Protein AF-A0A958AL21-F1 (afdb_monomer)

Structure (mmCIF, N/CA/C/O backbone):
data_AF-A0A958AL21-F1
#
_entry.id   AF-A0A958AL21-F1
#
loop_
_atom_site.group_PDB
_atom_site.id
_atom_site.type_symbol
_atom_site.label_atom_id
_atom_site.label_alt_id
_atom_site.label_comp_id
_atom_site.label_asym_id
_atom_site.label_entity_id
_atom_site.label_seq_id
_atom_site.pdbx_PDB_ins_code
_atom_site.Cartn_x
_atom_site.Cartn_y
_atom_site.Cartn_z
_atom_site.occupancy
_atom_site.B_iso_or_equiv
_atom_site.auth_seq_id
_atom_site.auth_comp_id
_atom_site.auth_asym_id
_atom_site.auth_atom_id
_atom_site.pdbx_PDB_model_num
ATOM 1 N N . HIS A 1 1 ? -0.059 10.283 3.118 1.00 80.88 1 HIS A N 1
ATOM 2 C CA . HIS A 1 1 ? 0.467 10.615 1.778 1.00 80.88 1 HIS A CA 1
ATOM 3 C C . HIS A 1 1 ? 1.996 10.635 1.857 1.00 80.88 1 HIS A C 1
ATOM 5 O O . HIS A 1 1 ? 2.517 9.636 2.324 1.00 80.88 1 HIS A O 1
ATOM 11 N N . TYR A 1 2 ? 2.725 11.707 1.523 1.00 86.38 2 TYR A N 1
ATOM 12 C CA . TYR A 1 2 ? 4.186 11.770 1.727 1.00 86.38 2 TYR A CA 1
ATOM 13 C C . TYR A 1 2 ? 4.562 12.363 3.088 1.00 86.38 2 TYR A C 1
ATOM 15 O O . TYR A 1 2 ? 3.880 13.263 3.580 1.00 86.38 2 TYR A O 1
ATOM 23 N N . GLY A 1 3 ? 5.672 11.901 3.664 1.00 89.25 3 GLY A N 1
ATOM 24 C CA . GLY A 1 3 ? 6.177 12.448 4.921 1.00 89.25 3 GLY A CA 1
ATOM 25 C C . GLY A 1 3 ? 5.395 11.981 6.152 1.00 89.25 3 GLY A C 1
ATOM 26 O O . GLY A 1 3 ? 4.591 11.050 6.100 1.00 89.25 3 GLY A O 1
ATOM 27 N N . VAL A 1 4 ? 5.632 12.650 7.280 1.00 94.75 4 VAL A N 1
ATOM 28 C CA . VAL A 1 4 ? 4.923 12.388 8.539 1.00 94.75 4 VAL A CA 1
ATOM 29 C C . VAL A 1 4 ? 3.727 13.328 8.648 1.00 94.75 4 VAL A C 1
ATOM 31 O O . VAL A 1 4 ? 3.868 14.546 8.555 1.00 94.75 4 VAL A O 1
ATOM 34 N N . SER A 1 5 ? 2.544 12.758 8.846 1.00 94.44 5 SER A N 1
ATOM 35 C CA . SER A 1 5 ? 1.309 13.500 9.112 1.00 94.44 5 SER A CA 1
ATOM 36 C C . SER A 1 5 ? 1.029 13.589 10.614 1.00 94.44 5 SER A C 1
ATOM 38 O O . SER A 1 5 ? 1.738 13.007 11.434 1.00 94.44 5 SER A O 1
ATOM 40 N N . SER A 1 6 ? -0.066 14.249 10.994 1.00 95.94 6 SER A N 1
ATOM 41 C CA . SER A 1 6 ? -0.537 14.257 12.384 1.00 95.94 6 SER A CA 1
ATOM 42 C C . SER A 1 6 ? -0.872 12.864 12.930 1.00 95.94 6 SER A C 1
ATOM 44 O O . SER A 1 6 ? -0.891 12.698 14.148 1.00 95.94 6 SER A O 1
ATOM 46 N N . TYR A 1 7 ? -1.128 11.877 12.063 1.00 97.06 7 TYR A N 1
ATOM 47 C CA . TYR A 1 7 ? -1.648 10.559 12.448 1.00 97.06 7 TYR A CA 1
ATOM 48 C C . TYR A 1 7 ? -0.703 9.401 12.127 1.00 97.06 7 TYR A C 1
ATOM 50 O O . TYR A 1 7 ? -0.732 8.385 12.808 1.00 97.06 7 TYR A O 1
ATOM 58 N N . ALA A 1 8 ? 0.149 9.522 11.116 1.00 97.50 8 ALA A N 1
ATOM 59 C CA . ALA A 1 8 ? 1.005 8.417 10.702 1.00 97.50 8 ALA A CA 1
ATOM 60 C C . ALA A 1 8 ? 2.223 8.885 9.913 1.00 97.50 8 ALA A C 1
ATOM 62 O O . ALA A 1 8 ? 2.181 9.920 9.233 1.00 97.50 8 ALA A O 1
ATOM 63 N N . HIS A 1 9 ? 3.262 8.059 9.959 1.00 96.94 9 HIS A N 1
ATOM 64 C CA . HIS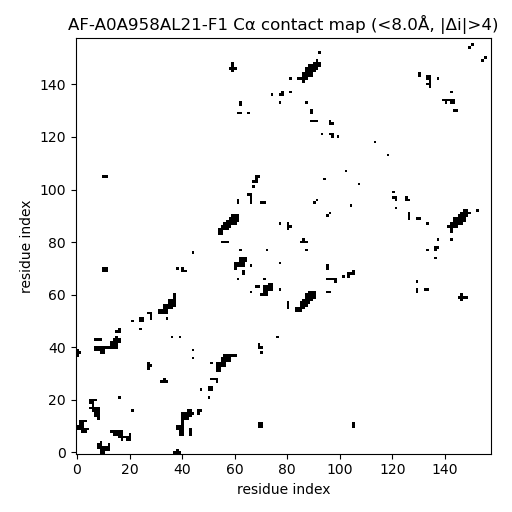 A 1 9 ? 4.334 8.041 8.974 1.00 96.94 9 HIS A CA 1
ATOM 65 C C . HIS A 1 9 ? 3.784 7.526 7.643 1.00 96.94 9 HIS A C 1
ATOM 67 O O . HIS A 1 9 ? 3.057 6.530 7.592 1.00 96.94 9 HIS A O 1
ATOM 73 N N . GLY A 1 10 ? 4.091 8.251 6.575 1.00 93.38 10 GLY A N 1
ATOM 74 C CA . GLY A 1 10 ? 3.687 7.911 5.225 1.00 93.38 10 GLY A CA 1
ATOM 75 C C . GLY A 1 10 ? 4.873 7.650 4.310 1.00 93.38 10 GLY A C 1
ATOM 76 O O . GLY A 1 10 ? 6.023 7.557 4.737 1.00 93.38 10 GLY A O 1
ATOM 77 N N . THR A 1 11 ? 4.568 7.603 3.024 1.00 89.69 11 THR A N 1
ATOM 78 C CA . THR A 1 11 ? 5.496 7.359 1.931 1.00 89.69 11 THR A CA 1
ATOM 79 C C . THR A 1 11 ? 6.786 8.173 2.056 1.00 89.69 11 THR A C 1
ATOM 81 O O . THR A 1 11 ? 6.755 9.400 2.213 1.00 89.69 11 THR A O 1
ATOM 84 N N . GLY A 1 12 ? 7.922 7.482 1.942 1.00 87.00 12 GLY A N 1
ATOM 85 C CA . GLY A 1 12 ? 9.259 8.076 2.043 1.00 87.00 12 GLY A CA 1
ATOM 86 C C . GLY A 1 12 ? 9.736 8.315 3.479 1.00 87.00 12 GLY A C 1
ATOM 87 O O . GLY A 1 12 ? 10.718 9.027 3.685 1.00 87.00 12 GLY A O 1
ATOM 88 N N . THR A 1 13 ? 9.060 7.744 4.477 1.00 90.69 13 THR A N 1
ATOM 89 C CA . THR A 1 13 ? 9.468 7.809 5.887 1.00 90.69 13 THR A CA 1
ATOM 90 C C . THR A 1 13 ? 9.474 6.422 6.520 1.00 90.69 13 THR A C 1
ATOM 92 O O . THR A 1 13 ? 8.894 5.485 5.986 1.00 90.69 13 THR A O 1
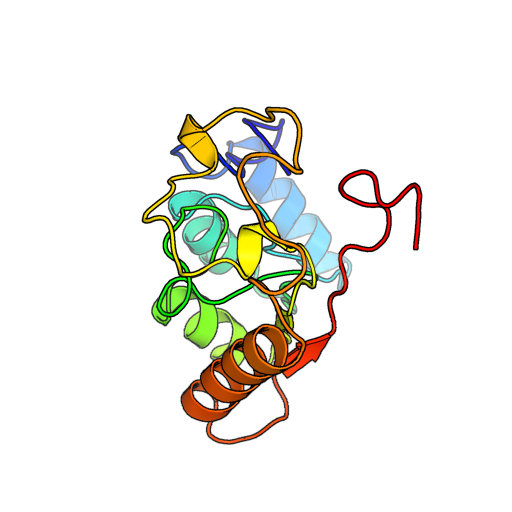ATOM 95 N N . SER A 1 14 ? 10.137 6.280 7.666 1.00 90.69 14 SER A N 1
ATOM 96 C CA . SER A 1 14 ? 10.079 5.069 8.488 1.00 90.69 14 SER A CA 1
ATOM 97 C C . SER A 1 14 ? 9.444 5.392 9.834 1.00 90.69 14 SER A C 1
ATOM 99 O O . SER A 1 14 ? 9.890 6.326 10.502 1.00 90.69 14 SER A O 1
ATOM 101 N N . GLY A 1 15 ? 8.443 4.614 10.233 1.00 95.25 15 GLY A N 1
ATOM 102 C CA . GLY A 1 15 ? 7.764 4.734 11.519 1.00 95.25 15 GLY A CA 1
ATOM 103 C C . GLY A 1 15 ? 6.302 4.298 11.446 1.00 95.25 15 GLY A C 1
ATOM 104 O O . GLY A 1 15 ? 5.794 3.927 10.386 1.00 95.25 15 GLY A O 1
ATOM 105 N N . GLY A 1 16 ? 5.629 4.347 12.591 1.00 97.00 16 GLY A N 1
ATOM 106 C CA . GLY A 1 16 ? 4.252 3.894 12.749 1.00 97.00 16 GLY A CA 1
ATOM 107 C C . GLY A 1 16 ? 3.202 5.003 12.807 1.00 97.00 16 GLY A C 1
ATOM 108 O O . GLY A 1 16 ? 3.354 6.114 12.286 1.00 97.00 16 GLY A O 1
ATOM 109 N N . LEU A 1 17 ? 2.112 4.691 13.489 1.00 98.12 17 LEU A N 1
ATOM 110 C CA . LEU A 1 17 ? 1.062 5.621 13.859 1.00 98.12 17 LEU A CA 1
ATOM 111 C C . LEU A 1 17 ? 1.524 6.561 14.980 1.00 98.12 17 LEU A C 1
ATOM 113 O O . LEU A 1 17 ? 2.291 6.189 15.868 1.00 98.12 17 LEU A O 1
ATOM 117 N N . THR A 1 18 ? 1.017 7.790 14.975 1.00 97.62 18 THR A N 1
ATOM 118 C CA . THR A 1 18 ? 1.148 8.696 16.122 1.00 97.62 18 THR A CA 1
ATOM 119 C C . THR A 1 18 ? 0.095 8.346 17.187 1.00 97.62 18 THR A C 1
ATOM 121 O O . THR A 1 18 ? -0.911 7.698 16.879 1.00 97.62 18 THR A O 1
ATOM 124 N N . PRO A 1 19 ? 0.235 8.821 18.442 1.00 96.44 19 PRO A N 1
ATOM 125 C CA . PRO A 1 19 ? -0.757 8.561 19.490 1.00 96.44 19 PRO A CA 1
ATOM 126 C C . PRO A 1 19 ? -2.190 8.998 19.140 1.00 96.44 19 PRO A C 1
ATOM 128 O O . PRO A 1 19 ? -3.149 8.381 19.597 1.00 96.44 19 PRO A O 1
ATOM 131 N N . ALA A 1 20 ? -2.348 10.037 18.311 1.00 96.75 20 ALA A N 1
ATOM 132 C CA . ALA A 1 20 ? -3.656 10.554 17.907 1.00 96.75 20 ALA A CA 1
ATOM 133 C C . ALA A 1 20 ? -4.400 9.633 16.921 1.00 96.75 20 ALA A C 1
ATOM 135 O O . ALA A 1 20 ? -5.616 9.754 16.770 1.00 96.75 20 ALA A O 1
ATOM 136 N N . ALA A 1 21 ? -3.698 8.715 16.250 1.00 97.75 21 ALA A N 1
ATOM 137 C CA . ALA A 1 21 ? -4.286 7.843 15.236 1.00 97.75 21 ALA A CA 1
ATOM 138 C C . ALA A 1 21 ? -5.291 6.851 15.813 1.00 97.75 21 ALA A C 1
ATOM 140 O O . ALA A 1 21 ? -6.297 6.562 15.174 1.00 97.75 21 ALA A O 1
ATOM 141 N N . LYS A 1 22 ? -5.043 6.349 17.030 1.00 97.31 22 LYS A N 1
ATOM 142 C CA . LYS A 1 22 ? -5.900 5.334 17.648 1.00 97.31 22 LYS A CA 1
ATOM 143 C C . LYS A 1 22 ? -7.352 5.808 17.748 1.00 97.31 22 LYS A C 1
ATOM 145 O O . LYS A 1 22 ? -8.242 5.134 17.244 1.00 97.31 22 LYS A O 1
ATOM 150 N N . SER A 1 23 ? -7.580 6.991 18.319 1.00 97.50 23 SER A N 1
ATOM 151 C CA . SER A 1 23 ? -8.935 7.542 18.453 1.00 97.50 23 SER A CA 1
ATOM 152 C C . SER A 1 23 ? -9.578 7.870 17.104 1.00 97.50 23 SER A C 1
ATOM 154 O O . SER A 1 23 ? -10.794 7.766 16.973 1.00 97.50 23 SER A O 1
ATOM 156 N N . LEU A 1 24 ? -8.782 8.238 16.092 1.00 97.81 24 LEU A N 1
ATOM 157 C CA . LEU A 1 24 ? -9.286 8.441 14.732 1.00 97.81 24 LEU A CA 1
ATOM 158 C C . LEU A 1 24 ? -9.777 7.121 14.120 1.00 97.81 24 LEU A C 1
ATOM 160 O O . LEU A 1 24 ? -10.890 7.072 13.607 1.00 97.81 24 LEU A O 1
ATOM 164 N N . LEU A 1 25 ? -8.975 6.059 14.205 1.00 98.31 25 LEU A N 1
ATOM 165 C CA . LEU A 1 25 ? -9.320 4.740 13.672 1.00 98.31 25 LEU A CA 1
ATOM 166 C C . LEU A 1 25 ? -10.550 4.148 14.374 1.00 98.31 25 LEU A C 1
ATOM 168 O O . LEU A 1 25 ? -11.448 3.646 13.705 1.00 98.31 25 LEU A O 1
ATOM 172 N N . GLU A 1 26 ? -10.637 4.270 15.701 1.00 97.19 26 GLU A N 1
ATOM 173 C CA . GLU A 1 26 ? -11.816 3.847 16.469 1.00 97.19 26 GLU A CA 1
ATOM 174 C C . GLU A 1 26 ? -13.080 4.604 16.025 1.00 97.19 26 GLU A C 1
ATOM 176 O O . GLU A 1 26 ? -14.131 3.994 15.830 1.00 97.19 26 GLU A O 1
ATOM 181 N N . ALA A 1 27 ? -12.985 5.920 15.802 1.00 97.56 27 ALA A N 1
ATOM 182 C CA . ALA A 1 27 ? -14.106 6.721 15.312 1.00 97.56 27 ALA A CA 1
ATOM 183 C C . ALA A 1 27 ? -14.507 6.349 13.872 1.00 97.56 27 ALA A C 1
ATOM 185 O O . ALA A 1 27 ? -15.695 6.234 13.575 1.00 97.56 27 ALA A O 1
ATOM 186 N N . MET A 1 28 ? -13.534 6.118 12.984 1.00 98.19 28 MET A N 1
ATOM 187 C CA . MET A 1 28 ? -13.789 5.648 11.617 1.00 98.19 28 MET A CA 1
ATOM 188 C C . MET A 1 28 ? -14.529 4.306 11.619 1.00 98.19 28 MET A C 1
ATOM 190 O O . MET A 1 28 ? -15.503 4.149 10.883 1.00 98.19 28 MET A O 1
ATOM 194 N N . ALA A 1 29 ? -14.109 3.365 12.472 1.00 97.12 29 ALA A N 1
ATOM 195 C CA . ALA A 1 29 ? -14.744 2.056 12.599 1.00 97.12 29 ALA A CA 1
ATOM 196 C C . ALA A 1 29 ? -16.191 2.182 13.102 1.00 97.12 29 ALA A C 1
ATOM 198 O O . ALA A 1 29 ? -17.105 1.613 12.506 1.00 97.12 29 ALA A O 1
ATOM 199 N N . GLN A 1 30 ? -16.427 3.007 14.130 1.00 96.81 30 GLN A N 1
ATOM 200 C CA . GLN A 1 30 ? -17.773 3.283 14.655 1.00 96.81 30 GLN A CA 1
ATOM 201 C C . GLN A 1 30 ? -18.718 3.889 13.609 1.00 96.81 30 GLN A C 1
ATOM 203 O O . GLN A 1 30 ? -19.922 3.640 13.647 1.00 96.81 30 GLN A O 1
ATOM 208 N N . LEU A 1 31 ? -18.182 4.681 12.679 1.00 97.56 31 LEU A N 1
ATOM 209 C CA . LEU A 1 31 ? -18.944 5.314 11.603 1.00 97.56 31 LEU A CA 1
ATOM 210 C C . LEU A 1 31 ? -19.116 4.420 10.365 1.00 97.56 31 LEU A C 1
ATOM 212 O O . LEU A 1 31 ? -19.781 4.832 9.416 1.00 97.56 31 LEU A O 1
ATOM 216 N N . GLY A 1 32 ? -18.525 3.221 10.349 1.00 96.44 32 GLY A N 1
ATOM 217 C CA . GLY A 1 32 ? -18.537 2.344 9.177 1.00 96.44 32 GLY A CA 1
ATOM 218 C C . GLY A 1 32 ? -17.766 2.922 7.987 1.00 96.44 32 GLY A C 1
ATOM 219 O O . GLY A 1 32 ? -18.096 2.636 6.837 1.00 96.44 32 GLY A O 1
ATOM 220 N N . MET A 1 33 ? -16.769 3.771 8.249 1.00 98.00 33 MET A N 1
ATOM 221 C CA . MET A 1 33 ? -15.900 4.312 7.209 1.00 98.00 33 MET A CA 1
ATOM 222 C C . MET A 1 33 ? -14.944 3.239 6.690 1.00 98.00 33 MET A C 1
ATOM 224 O O . MET A 1 33 ? -14.600 2.295 7.395 1.00 98.00 33 MET A O 1
ATOM 228 N N . LEU A 1 34 ? -14.479 3.424 5.458 1.00 97.25 34 LEU A N 1
ATOM 229 C CA . LEU A 1 34 ? -13.396 2.634 4.881 1.00 97.25 34 LEU A CA 1
ATOM 230 C C . LEU A 1 34 ? -12.049 3.221 5.309 1.00 97.25 34 LEU A C 1
ATOM 232 O O . LEU A 1 34 ? -11.885 4.444 5.334 1.00 97.25 34 LEU A O 1
ATOM 236 N N . LEU A 1 35 ? -11.078 2.355 5.592 1.00 98.44 35 LEU A N 1
ATOM 237 C CA . LEU A 1 35 ? -9.686 2.759 5.761 1.00 98.44 35 LEU A CA 1
ATOM 238 C C . LEU A 1 35 ? -8.900 2.455 4.483 1.00 98.44 35 LEU A C 1
ATOM 240 O O . LEU A 1 35 ? -8.669 1.294 4.146 1.00 98.44 35 LEU A O 1
ATOM 244 N N . ASP A 1 36 ? -8.470 3.510 3.797 1.00 98.44 36 ASP A N 1
ATOM 245 C CA . ASP A 1 36 ? -7.494 3.405 2.715 1.00 98.44 36 ASP A CA 1
ATOM 246 C C . ASP A 1 36 ? -6.077 3.376 3.296 1.00 98.44 36 ASP A C 1
ATOM 248 O O . ASP A 1 36 ? -5.649 4.293 3.999 1.00 98.44 36 ASP A O 1
ATOM 252 N N . LEU A 1 37 ? -5.364 2.289 3.020 1.00 98.31 37 LEU A N 1
ATOM 253 C CA . LEU A 1 37 ? -4.009 2.049 3.508 1.00 98.31 37 LEU A CA 1
ATOM 254 C C . LEU A 1 37 ? -2.953 2.657 2.584 1.00 98.31 37 LEU A C 1
ATOM 256 O O . LEU A 1 37 ? -1.773 2.674 2.928 1.00 98.31 37 LEU A O 1
ATOM 260 N N . THR A 1 38 ? -3.336 3.167 1.415 1.00 97.31 38 THR A N 1
ATOM 261 C CA . THR A 1 38 ? -2.380 3.729 0.462 1.00 97.31 38 THR A CA 1
ATOM 262 C C . THR A 1 38 ? -1.542 4.830 1.110 1.00 97.31 38 THR A C 1
ATOM 264 O O . THR A 1 38 ? -2.039 5.674 1.853 1.00 97.31 38 THR A O 1
ATOM 267 N N . HIS A 1 39 ? -0.245 4.827 0.802 1.00 95.31 39 HIS A N 1
ATOM 268 C CA . HIS A 1 39 ? 0.792 5.691 1.367 1.00 95.31 39 HIS A CA 1
ATOM 269 C C . HIS A 1 39 ? 1.232 5.442 2.806 1.00 95.31 39 HIS A C 1
ATOM 271 O O . HIS A 1 39 ? 2.192 6.090 3.219 1.00 95.31 39 HIS A O 1
ATOM 277 N N . ILE A 1 40 ? 0.569 4.598 3.591 1.00 96.88 40 ILE A N 1
ATOM 278 C CA . ILE A 1 40 ? 1.026 4.361 4.960 1.00 96.88 40 ILE A CA 1
ATOM 279 C C . ILE A 1 40 ? 2.383 3.642 4.949 1.00 96.88 40 ILE A C 1
ATOM 281 O O . ILE A 1 40 ? 2.598 2.756 4.122 1.00 96.88 40 ILE A O 1
ATOM 285 N N . ALA A 1 41 ? 3.285 4.025 5.853 1.00 96.06 41 ALA A N 1
ATOM 286 C CA . ALA A 1 41 ? 4.553 3.321 6.009 1.00 96.06 41 ALA A CA 1
ATOM 287 C C . ALA A 1 41 ? 4.341 1.906 6.570 1.00 96.06 41 ALA A C 1
ATOM 289 O O . ALA A 1 41 ? 3.353 1.653 7.263 1.00 96.06 41 ALA A O 1
ATOM 290 N N . ASP A 1 42 ? 5.286 0.995 6.324 1.00 97.06 42 ASP A N 1
ATOM 291 C CA . ASP A 1 42 ? 5.152 -0.431 6.670 1.00 97.06 42 ASP A CA 1
ATOM 292 C C . ASP A 1 42 ? 4.782 -0.690 8.139 1.00 97.06 42 ASP A C 1
ATOM 294 O O . ASP A 1 42 ? 3.901 -1.497 8.426 1.00 97.06 42 ASP A O 1
ATOM 298 N N . GLU A 1 43 ? 5.411 0.002 9.091 1.00 97.81 43 GLU A N 1
ATOM 299 C CA . GLU A 1 43 ? 5.065 -0.151 10.511 1.00 97.81 43 GLU A CA 1
ATOM 300 C C . GLU A 1 43 ? 3.652 0.384 10.799 1.00 97.81 43 GLU A C 1
ATOM 302 O O . GLU A 1 43 ? 2.871 -0.252 11.512 1.00 97.81 43 GLU A O 1
ATOM 307 N N . GLY A 1 44 ? 3.301 1.528 10.206 1.00 97.94 44 GLY A N 1
ATOM 308 C CA . GLY A 1 44 ? 1.977 2.128 10.331 1.00 97.94 44 GLY A CA 1
ATOM 309 C C . GLY A 1 44 ? 0.881 1.230 9.765 1.00 97.94 44 GLY A C 1
ATOM 310 O O . GLY A 1 44 ? -0.181 1.132 10.373 1.00 97.94 44 GLY A O 1
ATOM 311 N N . PHE A 1 45 ? 1.150 0.527 8.661 1.00 98.50 45 PHE A N 1
ATOM 312 C CA . PHE A 1 45 ? 0.244 -0.446 8.052 1.00 98.50 45 PHE A CA 1
ATOM 313 C C . PHE A 1 45 ? -0.207 -1.497 9.071 1.00 98.50 45 PHE A C 1
ATOM 315 O O . PHE A 1 45 ? -1.401 -1.666 9.323 1.00 98.50 45 PHE A O 1
ATOM 322 N N . TRP A 1 46 ? 0.754 -2.176 9.703 1.00 98.56 46 TRP A N 1
ATOM 323 C CA . TRP A 1 46 ? 0.463 -3.257 10.645 1.00 98.56 46 TRP A CA 1
ATOM 324 C C . TRP A 1 46 ? -0.202 -2.745 11.921 1.00 98.56 46 TRP A C 1
ATOM 326 O O . TRP A 1 46 ? -1.129 -3.373 12.431 1.00 98.56 46 TRP A O 1
ATOM 336 N N . GLN A 1 47 ? 0.219 -1.579 12.416 1.00 98.56 47 GLN A N 1
ATOM 337 C CA . GLN A 1 47 ? -0.422 -0.938 13.565 1.00 98.56 47 GLN A CA 1
ATOM 338 C C . GLN A 1 47 ? -1.864 -0.517 13.263 1.00 98.56 47 GLN A C 1
ATOM 340 O O . GLN A 1 47 ? -2.737 -0.685 14.112 1.00 98.56 47 GLN A O 1
ATOM 345 N N . ALA A 1 48 ? -2.135 -0.010 12.058 1.00 98.38 48 ALA A N 1
ATOM 346 C CA . ALA A 1 48 ? -3.482 0.355 11.640 1.00 98.38 48 ALA A CA 1
ATOM 347 C C . ALA A 1 48 ? -4.393 -0.873 11.583 1.00 98.38 48 ALA A C 1
ATOM 349 O O . ALA A 1 48 ? -5.481 -0.834 12.150 1.00 98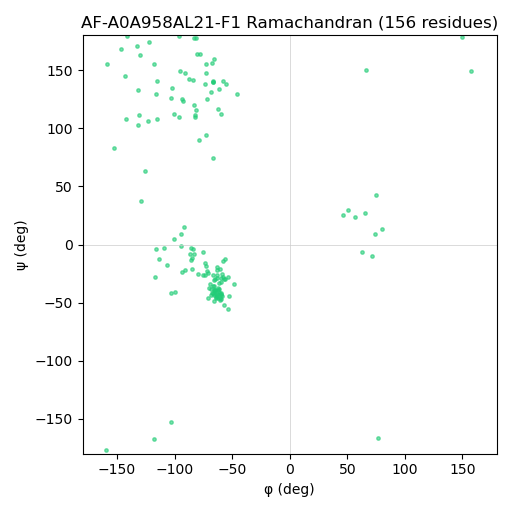.38 48 ALA A O 1
ATOM 350 N N . LEU A 1 49 ? -3.931 -1.984 10.996 1.00 98.25 49 LEU A N 1
ATOM 351 C CA . LEU A 1 49 ? -4.690 -3.239 10.965 1.00 98.25 49 LEU A CA 1
ATOM 352 C C . LEU A 1 49 ? -4.915 -3.855 12.353 1.00 98.25 49 LEU A C 1
ATOM 354 O O . LEU A 1 49 ? -5.930 -4.509 12.564 1.00 98.25 49 LEU A O 1
ATOM 358 N N . ALA A 1 50 ? -4.005 -3.634 13.304 1.00 97.75 50 ALA A N 1
ATOM 359 C CA . ALA A 1 50 ? -4.173 -4.099 14.679 1.00 97.75 50 ALA A CA 1
ATOM 360 C C . ALA A 1 50 ? -5.244 -3.317 15.465 1.00 97.75 50 ALA A C 1
ATOM 362 O O . ALA A 1 50 ? -5.755 -3.823 16.463 1.00 97.75 50 ALA A O 1
ATOM 363 N N . ILE A 1 51 ? -5.560 -2.085 15.052 1.00 97.75 51 ILE A N 1
ATOM 364 C CA . ILE A 1 51 ? -6.519 -1.201 15.735 1.00 97.75 51 ILE A CA 1
ATOM 365 C C . ILE A 1 51 ? -7.866 -1.166 15.007 1.00 97.75 51 ILE A C 1
ATOM 367 O O . ILE A 1 51 ? -8.911 -1.151 15.650 1.00 97.75 51 ILE A O 1
ATOM 371 N N . PHE A 1 52 ? -7.846 -1.109 13.677 1.00 98.31 52 PHE A N 1
ATOM 372 C CA . PHE A 1 52 ? -9.022 -0.881 12.848 1.00 98.31 52 PHE A CA 1
ATOM 373 C C . PHE A 1 52 ? -9.615 -2.199 12.340 1.00 98.31 52 PHE A C 1
ATOM 375 O O . PHE A 1 52 ? -9.056 -2.842 11.452 1.00 98.31 52 PHE A O 1
ATOM 382 N N . ASP A 1 53 ? -10.787 -2.568 12.854 1.00 94.75 53 ASP A N 1
ATOM 383 C CA . ASP A 1 53 ? -11.520 -3.800 12.529 1.00 94.75 53 ASP A CA 1
ATOM 384 C C . ASP A 1 53 ? -12.578 -3.634 11.415 1.00 94.75 53 ASP A C 1
ATOM 386 O O . ASP A 1 53 ? -13.168 -4.620 10.966 1.00 94.75 53 ASP A O 1
ATOM 390 N N . GLY A 1 54 ? -12.740 -2.420 10.876 1.00 96.31 54 GLY A N 1
ATOM 391 C CA . GLY A 1 54 ? -13.621 -2.104 9.743 1.00 96.31 54 GLY A CA 1
ATOM 392 C C . GLY A 1 54 ? -13.035 -2.421 8.354 1.00 96.31 54 GLY A C 1
ATOM 393 O O . GLY A 1 54 ? -11.887 -2.843 8.243 1.00 96.31 54 GLY A O 1
ATOM 394 N N . PRO A 1 55 ? -13.786 -2.217 7.261 1.00 97.12 55 PRO A N 1
ATOM 395 C CA . PRO A 1 55 ? -13.349 -2.575 5.909 1.00 97.12 55 PRO A CA 1
ATOM 396 C C . PRO A 1 55 ? -12.158 -1.732 5.421 1.00 97.12 55 PRO A C 1
ATOM 398 O O . PRO A 1 55 ? -12.109 -0.517 5.625 1.00 97.12 55 PRO A O 1
ATOM 401 N N . VAL A 1 56 ? -11.212 -2.381 4.737 1.00 98.50 56 VAL A N 1
ATOM 402 C CA . VAL A 1 56 ? -9.979 -1.757 4.225 1.00 98.50 56 VAL A CA 1
ATOM 403 C C . VAL A 1 56 ? -9.896 -1.810 2.707 1.00 98.50 56 VAL A C 1
ATOM 405 O O . VAL A 1 56 ? -10.465 -2.695 2.069 1.00 98.50 56 VAL A O 1
ATOM 408 N N . LEU A 1 57 ? -9.136 -0.884 2.132 1.00 98.31 57 LEU A N 1
ATOM 409 C CA . LEU A 1 57 ? -8.730 -0.911 0.730 1.00 98.31 57 LEU A CA 1
ATOM 410 C C . LEU A 1 57 ? -7.335 -0.304 0.559 1.00 98.31 57 LEU A C 1
ATOM 412 O O . LEU A 1 57 ? -6.801 0.329 1.470 1.00 98.31 57 LEU A O 1
ATOM 416 N N . ALA A 1 58 ? -6.757 -0.487 -0.621 1.00 98.44 58 ALA A N 1
ATOM 417 C CA . ALA A 1 58 ? -5.643 0.318 -1.099 1.00 98.44 58 ALA A CA 1
ATOM 418 C C . ALA A 1 58 ? -6.060 0.933 -2.436 1.00 98.44 58 ALA A C 1
ATOM 420 O O . ALA A 1 58 ? -6.198 0.219 -3.425 1.00 98.44 58 ALA A O 1
ATOM 421 N N . SER A 1 59 ? -6.348 2.232 -2.460 1.00 97.88 59 SER A N 1
ATOM 422 C CA . SER A 1 59 ? -7.005 2.891 -3.591 1.00 97.88 59 SER A CA 1
ATOM 423 C C . SER A 1 59 ? -6.135 2.986 -4.836 1.00 97.88 59 SER A C 1
ATOM 425 O O . SER A 1 59 ? -6.675 2.929 -5.935 1.00 97.88 59 SER A O 1
ATOM 427 N N . HIS A 1 60 ? -4.819 3.145 -4.673 1.00 97.25 60 HIS A N 1
ATOM 428 C CA . HIS A 1 60 ? -3.850 3.302 -5.765 1.00 97.25 60 HIS A CA 1
ATOM 429 C C . HIS A 1 60 ? -2.478 2.788 -5.319 1.00 97.25 60 HIS A C 1
ATOM 431 O O . HIS A 1 60 ? -1.610 3.522 -4.832 1.00 97.25 60 HIS A O 1
ATOM 437 N N . GLN A 1 61 ? -2.294 1.480 -5.431 1.00 97.00 61 GLN A N 1
ATOM 438 C CA . GLN A 1 61 ? -1.157 0.758 -4.901 1.00 97.00 61 GLN A CA 1
ATOM 439 C C . GLN A 1 61 ? -0.698 -0.380 -5.810 1.00 97.00 61 GLN A C 1
ATOM 441 O O . GLN A 1 61 ? -1.505 -1.078 -6.413 1.00 97.00 61 GLN A O 1
ATOM 446 N N . ASN A 1 62 ? 0.615 -0.594 -5.844 1.00 96.56 62 ASN A N 1
ATOM 447 C CA . ASN A 1 62 ? 1.268 -1.598 -6.672 1.00 96.56 62 ASN A CA 1
ATOM 448 C C . ASN A 1 62 ? 2.100 -2.577 -5.815 1.00 96.56 62 ASN A C 1
ATOM 450 O O . ASN A 1 62 ? 2.246 -2.443 -4.596 1.00 96.56 62 ASN A O 1
ATOM 454 N N . CYS A 1 63 ? 2.635 -3.599 -6.479 1.00 97.25 63 CYS A N 1
ATOM 455 C CA . CYS A 1 63 ? 3.299 -4.751 -5.869 1.00 97.25 63 CYS A CA 1
ATOM 456 C C . CYS A 1 63 ? 4.811 -4.531 -5.753 1.00 97.25 63 CYS A C 1
ATOM 458 O O . CYS A 1 63 ? 5.503 -4.344 -6.758 1.00 97.25 63 CYS A O 1
ATOM 460 N N . ARG A 1 64 ? 5.350 -4.635 -4.537 1.00 94.75 64 ARG A N 1
ATOM 461 C CA . ARG A 1 64 ? 6.787 -4.481 -4.260 1.00 94.75 64 ARG A CA 1
ATOM 462 C C . ARG A 1 64 ? 7.635 -5.594 -4.880 1.00 94.75 64 ARG A C 1
ATOM 464 O O . ARG A 1 64 ? 8.799 -5.368 -5.194 1.00 94.75 64 ARG A O 1
ATOM 471 N N . ALA A 1 65 ? 7.049 -6.775 -5.085 1.00 95.06 65 ALA A N 1
ATOM 472 C CA . ALA A 1 65 ? 7.695 -7.900 -5.762 1.00 95.06 65 ALA A CA 1
ATOM 473 C C . ALA A 1 65 ? 8.043 -7.604 -7.234 1.00 95.06 65 ALA A C 1
ATOM 475 O O . ALA A 1 65 ? 8.974 -8.191 -7.779 1.00 95.06 65 ALA A O 1
ATOM 476 N N . LEU A 1 66 ? 7.301 -6.693 -7.875 1.00 93.62 66 LEU A N 1
ATOM 477 C CA . LEU A 1 66 ? 7.449 -6.355 -9.291 1.00 93.62 66 LEU A CA 1
ATOM 478 C C . LEU A 1 66 ? 8.266 -5.079 -9.506 1.00 93.62 66 LEU A C 1
ATOM 480 O O . LEU A 1 66 ? 9.107 -5.039 -10.404 1.00 93.62 66 LEU A O 1
ATOM 484 N N . VAL A 1 67 ? 8.030 -4.066 -8.672 1.00 89.69 67 VAL A N 1
ATOM 485 C CA . VAL A 1 67 ? 8.778 -2.806 -8.651 1.00 89.69 67 VAL A CA 1
ATOM 486 C C . VAL A 1 67 ? 9.181 -2.538 -7.200 1.00 89.69 67 VAL A C 1
ATOM 488 O O . VAL A 1 67 ? 8.299 -2.300 -6.372 1.00 89.69 67 VAL A O 1
ATOM 491 N N . PRO A 1 68 ? 10.478 -2.610 -6.847 1.00 86.56 68 PRO A N 1
ATOM 492 C CA . PRO A 1 68 ? 10.931 -2.362 -5.483 1.00 86.56 68 PRO A CA 1
ATOM 493 C C . PRO A 1 68 ? 10.724 -0.904 -5.056 1.00 86.56 68 PRO A C 1
ATOM 495 O O . PRO A 1 68 ? 10.988 0.024 -5.814 1.00 86.56 68 PRO A O 1
ATOM 498 N N . GLY A 1 69 ? 10.314 -0.694 -3.807 1.00 83.12 69 GLY A N 1
ATOM 499 C CA . GLY A 1 69 ? 10.199 0.637 -3.216 1.00 83.12 69 GLY A CA 1
ATOM 500 C C . GLY A 1 69 ? 9.222 0.664 -2.048 1.00 83.12 69 GLY A C 1
ATOM 501 O O . GLY A 1 69 ? 8.247 -0.083 -2.031 1.00 83.12 69 GLY A O 1
ATOM 502 N N . GLU A 1 70 ? 9.470 1.543 -1.079 1.00 85.75 70 GLU A N 1
ATOM 503 C CA . GLU A 1 70 ? 8.638 1.661 0.129 1.00 85.75 70 GLU A CA 1
ATOM 504 C C . GLU A 1 70 ? 7.198 2.094 -0.196 1.00 85.75 70 GLU A C 1
ATOM 506 O O . GLU A 1 70 ? 6.259 1.641 0.448 1.00 85.75 70 GLU A O 1
ATOM 511 N N . ARG A 1 71 ? 6.998 2.842 -1.291 1.00 89.12 71 ARG A N 1
ATOM 512 C CA . ARG A 1 71 ? 5.662 3.194 -1.804 1.00 89.12 71 ARG A CA 1
ATOM 513 C C . ARG A 1 71 ? 4.776 1.988 -2.104 1.00 89.12 71 ARG A C 1
ATOM 515 O O . ARG A 1 71 ? 3.560 2.144 -2.046 1.00 89.12 71 ARG A O 1
ATOM 522 N N . GLN A 1 72 ? 5.369 0.855 -2.468 1.00 93.31 72 GLN A N 1
ATOM 523 C CA . GLN A 1 72 ? 4.708 -0.355 -2.960 1.00 93.31 72 GLN A CA 1
ATOM 524 C C . GLN A 1 72 ? 4.488 -1.318 -1.795 1.00 93.31 72 GLN A C 1
ATOM 526 O O . GLN A 1 72 ? 5.333 -1.367 -0.906 1.00 93.31 72 GLN A O 1
ATOM 531 N N . PHE A 1 73 ? 3.442 -2.141 -1.807 1.00 97.69 73 PHE A N 1
ATOM 532 C CA . PHE A 1 73 ? 3.209 -3.110 -0.726 1.00 97.69 73 PHE A CA 1
ATOM 533 C C . PHE A 1 73 ? 3.914 -4.446 -0.948 1.00 97.69 73 PHE A C 1
ATOM 535 O O . PHE A 1 73 ? 3.990 -4.941 -2.076 1.00 97.69 73 PHE A O 1
ATOM 542 N N . SER A 1 74 ? 4.430 -5.033 0.137 1.00 98.00 74 SER A N 1
ATOM 543 C CA . SER A 1 74 ? 4.914 -6.416 0.147 1.00 98.00 74 SER A CA 1
ATOM 544 C C . SER A 1 74 ? 3.763 -7.397 -0.070 1.00 98.00 74 SER A C 1
ATOM 546 O O . SER A 1 74 ? 2.603 -7.084 0.198 1.00 98.00 74 SER A O 1
ATOM 548 N N . ASP A 1 75 ? 4.075 -8.620 -0.497 1.00 98.75 75 ASP A N 1
ATOM 549 C CA . ASP A 1 75 ? 3.060 -9.667 -0.641 1.00 98.75 75 ASP A CA 1
ATOM 550 C C . ASP A 1 75 ? 2.350 -9.981 0.685 1.00 98.75 75 ASP A C 1
ATOM 552 O O . ASP A 1 75 ? 1.193 -10.387 0.677 1.00 98.75 75 ASP A O 1
ATOM 556 N N . GLU A 1 76 ? 3.008 -9.796 1.834 1.00 98.75 76 GLU A N 1
ATOM 557 C CA . GLU A 1 76 ? 2.367 -9.969 3.145 1.00 98.75 76 GLU A CA 1
ATOM 558 C C . GLU A 1 76 ? 1.322 -8.880 3.398 1.00 98.75 76 GLU A C 1
ATOM 560 O O . GLU A 1 76 ? 0.216 -9.186 3.835 1.00 98.75 76 GLU A O 1
ATOM 565 N N . GLN A 1 77 ? 1.635 -7.623 3.073 1.00 98.81 77 GLN A N 1
ATOM 566 C CA . GLN A 1 77 ? 0.680 -6.518 3.174 1.00 98.81 77 GLN A CA 1
ATOM 567 C C . GLN A 1 77 ? -0.494 -6.707 2.202 1.00 98.81 77 GLN A C 1
ATOM 569 O O . GLN A 1 77 ? -1.647 -6.519 2.585 1.00 98.81 77 GLN A O 1
ATOM 574 N N . LEU A 1 78 ? -0.226 -7.135 0.962 1.00 98.81 78 LEU A N 1
ATOM 575 C CA . LEU A 1 78 ? -1.273 -7.436 -0.021 1.00 98.81 78 LEU A CA 1
ATOM 576 C C . LEU A 1 78 ? -2.193 -8.564 0.472 1.00 98.81 78 LEU A C 1
ATOM 578 O O . LEU A 1 78 ? -3.413 -8.408 0.442 1.00 98.81 78 LEU A O 1
ATOM 582 N N . ARG A 1 79 ? -1.630 -9.663 0.996 1.00 98.81 79 ARG A N 1
ATOM 583 C CA . ARG A 1 79 ? -2.415 -10.755 1.598 1.00 98.81 79 ARG A CA 1
ATOM 584 C C . ARG A 1 79 ? -3.251 -10.277 2.779 1.00 98.81 79 ARG A C 1
ATOM 586 O O . ARG A 1 79 ? -4.422 -10.622 2.845 1.00 98.81 79 ARG A O 1
ATOM 593 N N . ALA A 1 80 ? -2.704 -9.427 3.646 1.00 98.69 80 ALA A N 1
ATOM 594 C CA . ALA A 1 80 ? -3.451 -8.880 4.774 1.00 98.69 80 ALA A CA 1
ATOM 595 C C . ALA A 1 80 ? -4.670 -8.049 4.330 1.00 98.69 80 ALA A C 1
ATOM 597 O O . ALA A 1 80 ? -5.695 -8.058 5.004 1.00 98.69 80 ALA A O 1
ATOM 598 N N . ILE A 1 81 ? -4.604 -7.356 3.188 1.00 98.69 81 ILE A N 1
ATOM 599 C CA . ILE A 1 81 ? -5.771 -6.664 2.613 1.00 98.69 81 ILE A CA 1
ATOM 600 C C . ILE A 1 81 ? -6.782 -7.677 2.064 1.00 98.69 81 ILE A C 1
ATOM 602 O O . ILE A 1 81 ? -7.975 -7.568 2.352 1.00 98.69 81 ILE A O 1
ATOM 606 N N . ILE A 1 82 ? -6.310 -8.675 1.311 1.00 98.69 82 ILE A N 1
ATOM 607 C CA . ILE A 1 82 ? -7.140 -9.732 0.708 1.00 98.69 82 ILE A CA 1
ATOM 608 C C . ILE A 1 82 ? -7.899 -10.522 1.784 1.00 98.69 82 ILE A C 1
ATOM 610 O O . ILE A 1 82 ? -9.110 -10.701 1.680 1.00 98.69 82 ILE A O 1
ATOM 614 N N . GLU A 1 83 ? -7.223 -10.930 2.860 1.00 98.25 83 GLU A N 1
ATOM 615 C CA . GLU A 1 83 ? -7.811 -11.648 4.003 1.00 98.25 83 GLU A CA 1
ATOM 616 C C . GLU A 1 83 ? -8.931 -10.850 4.683 1.00 98.25 83 GLU A C 1
ATOM 618 O O . GLU A 1 83 ? -9.857 -11.420 5.260 1.00 98.25 83 GLU A O 1
ATOM 623 N N . ARG A 1 84 ? -8.889 -9.520 4.564 1.00 97.50 84 ARG A N 1
ATOM 624 C CA . ARG A 1 84 ? -9.927 -8.604 5.049 1.00 97.50 84 ARG A CA 1
ATOM 625 C C . ARG A 1 84 ? -10.992 -8.275 4.007 1.00 97.50 84 ARG A C 1
ATOM 627 O O . ARG A 1 84 ? -11.757 -7.331 4.190 1.00 97.50 84 ARG A O 1
ATOM 634 N N . SER A 1 85 ? -11.054 -9.060 2.933 1.00 98.00 85 SER A N 1
ATOM 635 C CA . SER A 1 85 ? -11.936 -8.844 1.783 1.00 98.00 85 SER A CA 1
ATOM 636 C C . SER A 1 85 ? -11.763 -7.472 1.121 1.00 98.00 85 SER A C 1
ATOM 638 O O . SER A 1 85 ? -12.684 -6.964 0.486 1.00 98.00 85 SER A O 1
ATOM 640 N N . GLY A 1 86 ? -10.593 -6.853 1.296 1.00 98.38 86 GLY A N 1
ATOM 641 C CA . GLY A 1 86 ? -10.281 -5.549 0.734 1.00 98.38 86 GLY A CA 1
ATOM 642 C C . GLY A 1 86 ? -9.931 -5.625 -0.747 1.00 98.38 86 GLY A C 1
ATOM 643 O O . GLY A 1 86 ? -9.626 -6.692 -1.282 1.00 98.38 86 GLY A O 1
ATOM 644 N N . VAL A 1 87 ? -9.955 -4.466 -1.399 1.00 98.38 87 VAL A N 1
ATOM 645 C CA . VAL A 1 87 ? -9.637 -4.307 -2.824 1.00 98.38 87 VAL A CA 1
ATOM 646 C C . VAL A 1 87 ? -8.382 -3.453 -2.981 1.00 98.38 87 VAL A C 1
ATOM 648 O O . VAL A 1 87 ? -8.191 -2.474 -2.255 1.00 98.38 87 VAL A O 1
ATOM 651 N N . ILE A 1 88 ? -7.534 -3.828 -3.936 1.00 98.81 88 ILE A N 1
ATOM 652 C CA . ILE A 1 88 ? -6.273 -3.163 -4.261 1.00 98.81 88 ILE A CA 1
ATOM 653 C C . ILE A 1 88 ? -6.384 -2.587 -5.676 1.00 98.81 88 ILE A C 1
ATOM 655 O O . ILE A 1 88 ? -6.401 -3.320 -6.664 1.00 98.81 88 ILE A O 1
ATOM 659 N N . GLY A 1 89 ? -6.482 -1.264 -5.774 1.00 98.50 89 GLY A N 1
ATOM 660 C CA . GLY A 1 89 ? -6.479 -0.535 -7.035 1.00 98.50 89 GLY A CA 1
ATOM 661 C C . GLY A 1 89 ? -5.059 -0.333 -7.543 1.00 98.50 89 GLY A C 1
ATOM 662 O O . GLY A 1 89 ? -4.295 0.376 -6.907 1.00 98.50 89 GLY A O 1
ATOM 663 N N . VAL A 1 90 ? -4.702 -0.905 -8.691 1.00 98.00 90 VAL A N 1
ATOM 664 C CA . VAL A 1 90 ? -3.372 -0.741 -9.294 1.00 98.00 90 VAL A CA 1
ATOM 665 C C . VAL A 1 90 ? -3.212 0.673 -9.852 1.00 98.00 90 VAL A C 1
ATOM 667 O O . VAL A 1 90 ? -4.028 1.131 -10.657 1.00 98.00 90 VAL A O 1
ATOM 670 N N . SER A 1 91 ? -2.155 1.356 -9.411 1.00 94.75 91 SER A N 1
ATOM 671 C CA . SER A 1 91 ? -1.767 2.691 -9.860 1.00 94.75 91 SER A CA 1
ATOM 672 C C . SER A 1 91 ? -1.165 2.665 -11.258 1.00 94.75 91 SER A C 1
ATOM 674 O O . SER A 1 91 ? -0.338 1.810 -11.586 1.00 94.75 91 SER A O 1
ATOM 676 N N . MET A 1 92 ? -1.561 3.653 -12.064 1.00 92.06 92 MET A N 1
ATOM 677 C CA . MET A 1 92 ? -1.017 3.896 -13.400 1.00 92.06 92 MET A CA 1
ATOM 678 C C . MET A 1 92 ? 0.122 4.922 -13.398 1.00 92.06 92 MET A C 1
ATOM 680 O O . MET A 1 92 ? 0.578 5.341 -14.463 1.00 92.06 92 MET A O 1
ATOM 684 N N . ASP A 1 93 ? 0.608 5.320 -12.220 1.00 86.25 93 ASP A N 1
ATOM 685 C CA . ASP A 1 93 ? 1.811 6.133 -12.137 1.00 86.25 93 ASP A CA 1
ATOM 686 C C . ASP A 1 93 ? 3.006 5.369 -12.716 1.00 86.25 93 ASP A C 1
ATOM 688 O O . ASP A 1 93 ? 3.448 4.341 -12.202 1.00 86.25 93 ASP A O 1
ATOM 692 N N . THR A 1 94 ? 3.553 5.924 -13.795 1.00 84.56 94 THR A N 1
ATOM 693 C CA . THR A 1 94 ? 4.727 5.416 -14.506 1.00 84.56 94 THR A CA 1
ATOM 694 C C . THR A 1 94 ? 5.903 5.068 -13.594 1.00 84.56 94 THR A C 1
ATOM 696 O O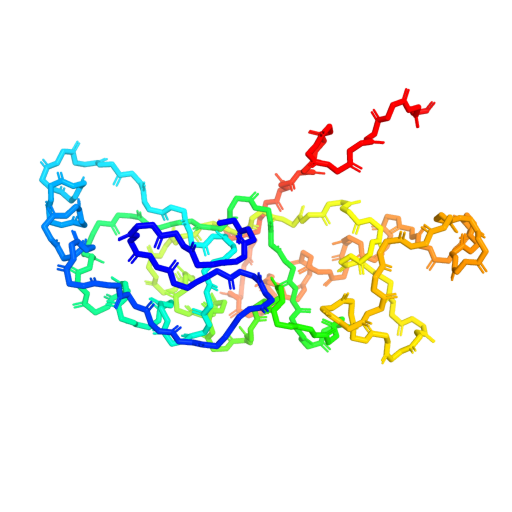 . THR A 1 94 ? 6.595 4.089 -13.859 1.00 84.56 94 THR A O 1
ATOM 699 N N . TRP A 1 95 ? 6.115 5.794 -12.493 1.00 79.88 95 TRP A N 1
ATOM 700 C CA . TRP A 1 95 ? 7.196 5.490 -11.550 1.00 79.88 95 TRP A CA 1
ATOM 701 C C . TRP A 1 95 ? 6.940 4.208 -10.760 1.00 79.88 95 TRP A C 1
ATOM 703 O O . TRP A 1 95 ? 7.861 3.427 -10.534 1.00 79.88 95 TRP A O 1
ATOM 713 N N . MET A 1 96 ? 5.683 3.965 -10.392 1.00 87.25 96 MET A N 1
ATOM 714 C CA . MET A 1 96 ? 5.240 2.769 -9.672 1.00 87.25 96 MET A CA 1
ATOM 715 C C . MET A 1 96 ? 5.171 1.516 -10.563 1.00 87.25 96 MET A C 1
ATOM 717 O O . MET A 1 96 ? 4.908 0.421 -10.059 1.00 87.25 96 MET A O 1
ATOM 721 N N . LEU A 1 97 ? 5.390 1.678 -11.872 1.00 89.00 97 LEU A N 1
ATOM 722 C CA . LEU A 1 97 ? 5.377 0.623 -12.891 1.00 89.00 97 LEU A CA 1
ATOM 723 C C . LEU A 1 97 ? 6.757 0.380 -13.524 1.00 89.00 97 LEU A C 1
ATOM 725 O O . LEU A 1 97 ? 6.956 -0.608 -14.227 1.00 89.00 97 LEU A O 1
ATOM 729 N N . TYR A 1 98 ? 7.726 1.267 -13.303 1.00 84.56 98 TYR A N 1
ATOM 730 C CA . TYR A 1 98 ? 9.013 1.191 -13.981 1.00 84.56 98 TYR A CA 1
ATOM 731 C C . TYR A 1 98 ? 9.971 0.199 -13.320 1.00 84.56 98 TYR A C 1
ATOM 733 O O . TYR A 1 98 ? 10.533 0.443 -12.254 1.00 84.56 98 TYR A O 1
ATOM 741 N N . ARG A 1 99 ? 10.220 -0.917 -14.006 1.00 80.19 99 ARG A N 1
ATOM 742 C CA . ARG A 1 99 ? 11.061 -2.020 -13.509 1.00 80.19 99 ARG A CA 1
ATOM 743 C C . ARG A 1 99 ? 12.563 -1.830 -13.748 1.00 80.19 99 ARG A C 1
ATOM 745 O O . A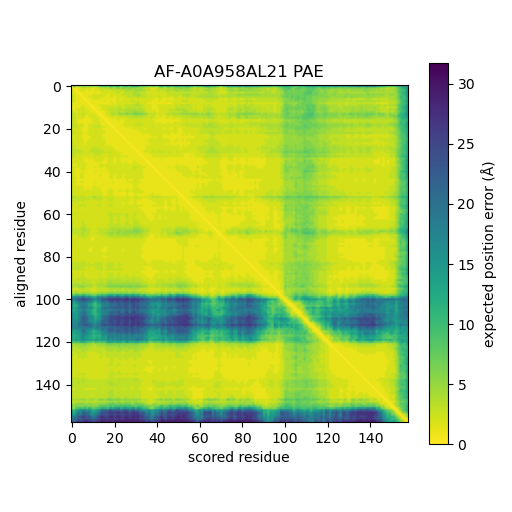RG A 1 99 ? 13.377 -2.492 -13.111 1.00 80.19 99 ARG A O 1
ATOM 752 N N . ALA A 1 100 ? 12.951 -0.980 -14.699 1.00 65.44 100 ALA A N 1
ATOM 753 C CA . ALA A 1 100 ? 14.261 -1.090 -15.348 1.00 65.44 100 ALA A CA 1
ATOM 754 C C . ALA A 1 100 ? 15.444 -0.452 -14.595 1.00 65.44 100 ALA A C 1
ATOM 756 O O . ALA A 1 100 ? 16.584 -0.625 -15.022 1.00 65.44 100 ALA A O 1
ATOM 757 N N . SER A 1 101 ? 15.225 0.292 -13.508 1.00 58.06 101 SER A N 1
ATOM 758 C CA . SER A 1 101 ? 16.263 1.196 -12.986 1.00 58.06 101 SER A CA 1
ATOM 759 C C . SER A 1 101 ? 16.818 0.887 -11.599 1.00 58.06 101 SER A C 1
ATOM 761 O O . SER A 1 101 ? 17.729 1.599 -11.181 1.00 58.06 101 SER A O 1
ATOM 763 N N . ASN A 1 102 ? 16.322 -0.124 -10.866 1.00 57.56 102 ASN A N 1
ATOM 764 C CA . ASN A 1 102 ? 16.634 -0.290 -9.429 1.00 57.56 102 ASN A CA 1
ATOM 765 C C . ASN A 1 102 ? 16.493 1.036 -8.642 1.00 57.56 102 ASN A C 1
ATOM 767 O O . ASN A 1 102 ? 17.181 1.263 -7.644 1.00 57.56 102 ASN A O 1
ATOM 771 N N . LEU A 1 103 ? 15.659 1.952 -9.141 1.00 60.50 103 LEU A N 1
ATOM 772 C CA . LEU A 1 103 ? 15.593 3.317 -8.661 1.00 60.50 103 LEU A CA 1
ATOM 773 C C . LEU A 1 103 ? 14.711 3.344 -7.424 1.00 60.50 103 LEU A C 1
ATOM 775 O O . LEU A 1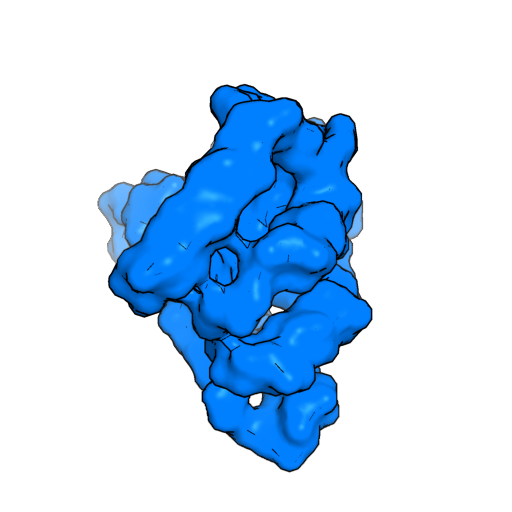 103 ? 13.498 3.168 -7.495 1.00 60.50 103 LEU A O 1
ATOM 779 N N . ASP A 1 104 ? 15.337 3.595 -6.283 1.00 60.47 104 ASP A N 1
ATOM 780 C CA . ASP A 1 104 ? 14.625 3.935 -5.063 1.00 60.47 104 ASP A CA 1
ATOM 781 C C . ASP A 1 104 ? 14.088 5.364 -5.214 1.00 60.47 104 ASP A C 1
ATOM 783 O O . ASP A 1 104 ? 14.804 6.345 -4.996 1.00 60.47 104 ASP A O 1
ATOM 787 N N . TRP A 1 105 ? 12.837 5.488 -5.659 1.00 59.03 105 TRP A N 1
ATOM 788 C CA . TRP A 1 105 ? 12.196 6.780 -5.920 1.00 59.03 105 TRP A CA 1
ATOM 789 C C . TRP A 1 105 ? 12.178 7.676 -4.665 1.00 59.03 105 TRP A C 1
ATOM 791 O O . TRP A 1 105 ? 12.272 8.896 -4.798 1.00 59.03 105 TRP A O 1
ATOM 801 N N . ALA A 1 106 ? 12.170 7.094 -3.452 1.00 53.00 106 ALA A N 1
ATOM 802 C CA . ALA A 1 106 ? 12.251 7.847 -2.197 1.00 53.00 106 ALA A CA 1
ATOM 803 C C . ALA A 1 106 ? 13.579 8.617 -2.071 1.00 53.00 106 ALA A C 1
ATOM 805 O O . ALA A 1 106 ? 13.663 9.602 -1.338 1.00 53.00 106 ALA A O 1
ATOM 806 N N . LYS A 1 107 ? 14.611 8.190 -2.810 1.00 54.12 107 LYS A N 1
ATOM 807 C CA . LYS A 1 107 ? 15.940 8.811 -2.872 1.00 54.12 107 LYS A CA 1
ATOM 808 C C . LYS A 1 107 ? 16.213 9.570 -4.171 1.00 54.12 107 LYS A C 1
ATOM 810 O O . LYS A 1 107 ? 17.147 10.366 -4.202 1.00 54.12 107 LYS A O 1
ATOM 815 N N . ALA A 1 108 ? 15.449 9.322 -5.235 1.00 55.41 108 ALA A N 1
ATOM 816 C CA . ALA A 1 108 ? 15.755 9.827 -6.575 1.00 55.41 108 ALA A CA 1
ATOM 817 C C . ALA A 1 108 ? 15.486 11.331 -6.754 1.00 55.41 108 ALA A C 1
ATOM 819 O O . ALA A 1 108 ? 16.139 11.968 -7.578 1.00 55.41 108 ALA A O 1
ATOM 820 N N . GLY A 1 109 ? 14.563 11.909 -5.975 1.00 54.94 109 GLY A N 1
ATOM 821 C CA . GLY A 1 109 ? 14.092 13.277 -6.197 1.00 54.94 109 GLY A CA 1
ATOM 822 C C . GLY A 1 109 ? 13.325 13.414 -7.522 1.00 54.94 109 GLY A C 1
ATOM 823 O O . GLY A 1 109 ? 13.549 12.684 -8.484 1.00 54.94 109 GLY A O 1
ATOM 824 N N . ILE A 1 110 ? 12.372 14.342 -7.586 1.00 52.91 110 ILE A N 1
ATOM 825 C CA . ILE A 1 110 ? 11.588 14.567 -8.808 1.00 52.91 110 ILE A CA 1
ATOM 826 C C . ILE A 1 110 ? 12.454 15.389 -9.780 1.00 52.91 110 ILE A C 1
ATOM 828 O O . ILE A 1 110 ? 12.451 16.616 -9.719 1.00 52.91 110 ILE A O 1
ATOM 832 N N . THR A 1 111 ? 13.241 14.734 -10.637 1.00 53.94 111 THR A N 1
ATOM 833 C CA . THR A 1 111 ? 13.929 15.390 -11.767 1.00 53.94 111 THR A CA 1
ATOM 834 C C . THR A 1 111 ? 12.990 15.531 -12.973 1.00 53.94 111 THR A C 1
ATOM 836 O O . THR A 1 111 ? 11.832 15.100 -12.933 1.00 53.94 111 THR A O 1
ATOM 839 N N . GLU A 1 112 ? 13.456 16.156 -14.063 1.00 54.34 112 GLU A N 1
ATOM 840 C CA . GLU A 1 112 ? 12.679 16.226 -15.302 1.00 54.34 112 GLU A CA 1
ATOM 841 C C . GLU A 1 112 ? 12.378 14.818 -15.837 1.00 54.34 112 GLU A C 1
ATOM 843 O O . GLU A 1 112 ? 13.247 14.062 -16.272 1.00 54.34 112 GLU A O 1
ATOM 848 N N . ARG A 1 113 ? 11.088 14.476 -15.797 1.00 56.12 113 ARG A N 1
ATOM 849 C CA . ARG A 1 113 ? 10.534 13.119 -15.927 1.00 56.12 113 ARG A CA 1
ATOM 850 C C . ARG A 1 113 ? 10.886 12.377 -17.218 1.00 56.12 113 ARG A C 1
ATOM 852 O O . ARG A 1 113 ? 10.656 11.179 -17.298 1.00 56.12 113 ARG A O 1
ATOM 859 N N . ARG A 1 114 ? 11.398 13.058 -18.246 1.00 55.50 114 ARG A N 1
ATOM 860 C CA . ARG A 1 114 ? 11.678 12.455 -19.560 1.00 55.50 114 ARG A CA 1
ATOM 861 C C . ARG A 1 114 ? 13.091 11.903 -19.708 1.00 55.50 114 ARG A C 1
ATOM 863 O O . ARG A 1 114 ? 13.289 11.035 -20.550 1.00 55.50 114 ARG A O 1
ATOM 870 N N . GLU A 1 115 ? 14.054 12.363 -18.914 1.00 59.78 115 GLU A N 1
ATOM 871 C CA . GLU A 1 115 ? 15.435 11.869 -19.024 1.00 59.78 115 GLU A CA 1
ATOM 872 C C . GLU A 1 115 ? 15.597 10.471 -18.412 1.00 59.78 115 GLU A C 1
ATOM 874 O O . GLU A 1 115 ? 16.446 9.696 -18.844 1.00 59.78 115 GLU A O 1
ATOM 879 N N . LEU A 1 116 ? 14.744 10.129 -17.442 1.00 62.56 116 LEU A N 1
ATOM 880 C CA . LEU A 1 116 ? 14.788 8.856 -16.720 1.00 62.56 116 LEU A CA 1
ATOM 881 C C . LEU A 1 116 ? 13.885 7.762 -17.325 1.00 62.56 116 LEU A C 1
ATOM 883 O O . LEU A 1 116 ? 14.166 6.579 -17.125 1.00 62.56 116 LEU A O 1
ATOM 887 N N . PHE A 1 117 ? 12.833 8.138 -18.070 1.00 67.88 117 PHE A N 1
ATOM 888 C CA . PHE A 1 117 ? 11.805 7.215 -18.576 1.00 67.88 117 PHE A CA 1
ATOM 889 C C . PHE A 1 117 ? 11.530 7.445 -20.069 1.00 67.88 117 PHE A C 1
ATOM 891 O O . PHE A 1 117 ? 10.798 8.370 -20.441 1.00 67.88 117 PHE A O 1
ATOM 898 N N . PRO A 1 118 ? 12.058 6.593 -20.964 1.00 71.25 118 PRO A N 1
ATOM 899 C CA . PRO A 1 118 ? 11.592 6.550 -22.344 1.00 71.25 118 PRO A CA 1
ATOM 900 C C . PRO A 1 118 ? 10.088 6.241 -22.379 1.00 71.25 118 PRO A C 1
ATOM 902 O O . PRO A 1 118 ? 9.626 5.368 -21.650 1.00 71.25 118 PRO A O 1
ATOM 905 N N . ARG A 1 119 ? 9.315 6.877 -23.273 1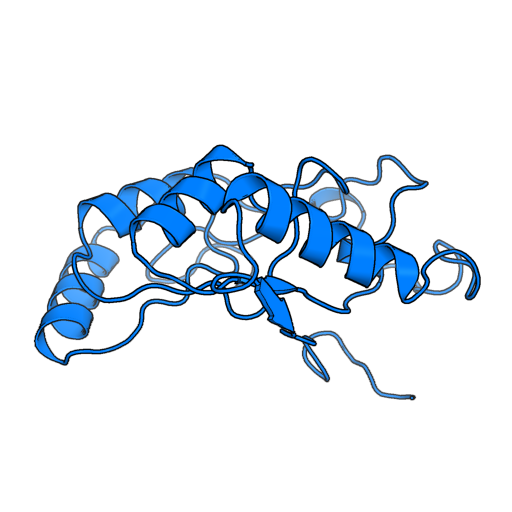.00 68.38 119 ARG A N 1
ATOM 906 C CA . ARG A 1 119 ? 7.859 6.621 -23.400 1.00 68.38 119 ARG A CA 1
ATOM 907 C C . ARG A 1 119 ? 7.501 5.144 -23.608 1.00 68.38 119 ARG A C 1
ATOM 909 O O . ARG A 1 119 ? 6.409 4.734 -23.250 1.00 68.38 119 ARG A O 1
ATOM 916 N N . ALA A 1 120 ? 8.400 4.366 -24.206 1.00 74.56 120 ALA A N 1
ATOM 917 C CA . ALA A 1 120 ? 8.205 2.940 -24.456 1.00 74.56 120 ALA A CA 1
ATOM 918 C C . ALA A 1 120 ? 8.560 2.042 -23.255 1.00 74.56 120 ALA A C 1
ATOM 920 O O . ALA A 1 120 ? 8.425 0.829 -23.357 1.00 74.56 120 ALA A O 1
ATOM 921 N N . ALA A 1 121 ? 9.068 2.605 -22.157 1.00 80.44 121 ALA A N 1
ATOM 922 C CA . ALA A 1 121 ? 9.623 1.826 -21.055 1.00 80.44 121 ALA A CA 1
ATOM 923 C C . ALA A 1 121 ? 8.583 1.362 -20.024 1.00 80.44 121 ALA A C 1
ATOM 925 O O . ALA A 1 121 ? 8.902 0.516 -19.197 1.00 80.44 121 ALA A O 1
ATOM 926 N N . VAL A 1 122 ? 7.370 1.919 -20.075 1.00 85.25 122 VAL A N 1
ATOM 927 C CA . VAL A 1 122 ? 6.214 1.501 -19.276 1.00 85.25 122 VAL A CA 1
ATOM 928 C C . VAL A 1 122 ? 5.026 1.352 -20.216 1.00 85.25 122 VAL A C 1
ATOM 930 O O . VAL A 1 122 ? 4.769 2.216 -21.055 1.00 85.25 122 VAL A O 1
ATOM 933 N N . THR A 1 123 ? 4.305 0.249 -20.087 1.00 89.69 123 THR A N 1
ATOM 934 C CA . THR A 1 123 ? 3.184 -0.126 -20.946 1.00 89.69 123 THR A CA 1
ATOM 935 C C . THR A 1 123 ? 1.986 -0.572 -20.109 1.00 89.69 123 THR A C 1
ATOM 937 O O . THR A 1 123 ? 2.087 -0.797 -18.906 1.00 89.69 123 THR A O 1
ATOM 940 N N . LEU A 1 124 ? 0.832 -0.768 -20.752 1.00 91.75 124 LEU A N 1
ATOM 941 C CA . LEU A 1 124 ? -0.320 -1.388 -20.086 1.00 91.75 124 LEU A CA 1
ATOM 942 C C . LEU A 1 124 ? -0.048 -2.837 -19.652 1.00 91.75 124 LEU A C 1
ATOM 944 O O . LEU A 1 124 ? -0.754 -3.333 -18.779 1.00 91.75 124 LEU A O 1
ATOM 948 N N . ALA A 1 125 ? 0.961 -3.508 -20.224 1.00 94.38 125 ALA A N 1
ATOM 949 C CA . ALA A 1 125 ? 1.363 -4.831 -19.759 1.00 94.38 125 ALA A CA 1
ATOM 950 C C . ALA A 1 125 ? 1.929 -4.767 -18.334 1.00 94.38 125 ALA A C 1
ATOM 952 O O . ALA A 1 125 ? 1.617 -5.635 -17.533 1.00 94.38 125 ALA A O 1
ATOM 953 N N . ASP A 1 126 ? 2.648 -3.700 -17.972 1.00 93.31 126 ASP A N 1
ATOM 954 C CA . ASP A 1 126 ? 3.162 -3.535 -16.609 1.00 93.31 126 ASP A CA 1
ATOM 955 C C . ASP A 1 126 ? 2.018 -3.379 -15.595 1.00 93.31 126 ASP A C 1
ATOM 957 O O . ASP A 1 126 ? 2.048 -3.974 -14.520 1.00 93.31 126 ASP A O 1
ATOM 961 N N . VAL A 1 127 ? 0.957 -2.646 -15.959 1.00 95.62 127 VAL A N 1
ATOM 962 C CA . VAL A 1 127 ? -0.275 -2.569 -15.150 1.00 95.62 127 VAL A CA 1
ATOM 963 C C . VAL A 1 127 ? -0.926 -3.948 -15.032 1.00 95.62 127 VAL A C 1
ATOM 965 O O . VAL A 1 127 ? -1.315 -4.357 -13.938 1.00 95.62 127 VAL A O 1
ATOM 968 N N . ALA A 1 128 ? -1.038 -4.671 -16.150 1.00 97.88 128 ALA A N 1
ATOM 969 C CA . ALA A 1 128 ? -1.627 -6.004 -16.178 1.00 97.88 128 ALA A CA 1
ATOM 970 C C . ALA A 1 128 ? -0.842 -6.999 -15.312 1.00 97.88 128 ALA A C 1
ATOM 972 O O . ALA A 1 128 ? -1.469 -7.774 -14.600 1.00 97.88 128 ALA A O 1
ATOM 973 N N . ASP A 1 129 ? 0.491 -6.934 -15.291 1.00 98.00 129 ASP A N 1
ATOM 974 C CA . ASP A 1 129 ? 1.326 -7.782 -14.437 1.00 98.00 129 ASP A CA 1
ATOM 975 C C . ASP A 1 129 ? 1.048 -7.547 -12.946 1.00 98.00 129 ASP A C 1
ATOM 977 O O . ASP A 1 129 ? 1.028 -8.489 -12.157 1.00 98.00 129 ASP A O 1
ATOM 981 N N . HIS A 1 130 ? 0.833 -6.293 -12.537 1.00 98.06 130 HIS A N 1
ATOM 982 C CA . HIS A 1 130 ? 0.469 -5.969 -11.156 1.00 98.06 130 HIS A CA 1
ATOM 983 C C . HIS A 1 130 ? -0.908 -6.516 -10.778 1.00 98.06 130 HIS A C 1
ATOM 985 O O . HIS A 1 130 ? -1.065 -7.088 -9.699 1.00 98.06 130 HIS A O 1
ATOM 991 N N . ILE A 1 131 ? -1.889 -6.369 -11.671 1.00 98.69 131 ILE A N 1
ATOM 992 C CA . ILE A 1 131 ? -3.225 -6.950 -11.493 1.00 98.69 131 ILE A CA 1
ATOM 993 C C . ILE A 1 131 ? -3.120 -8.476 -11.401 1.00 98.69 131 ILE A C 1
ATOM 995 O O . ILE A 1 131 ? -3.667 -9.067 -10.474 1.00 98.69 131 ILE A O 1
ATOM 999 N N . ASP A 1 132 ? -2.383 -9.110 -12.314 1.00 98.75 132 ASP A N 1
ATOM 1000 C CA . ASP A 1 132 ? -2.196 -10.560 -12.352 1.00 98.75 132 ASP A CA 1
ATOM 1001 C C . ASP A 1 132 ? -1.518 -11.078 -11.080 1.00 98.75 132 ASP A C 1
ATOM 1003 O O . ASP A 1 132 ? -1.989 -12.041 -10.484 1.00 98.75 132 ASP A O 1
ATOM 1007 N N . HIS A 1 133 ? -0.485 -10.392 -10.580 1.00 98.75 133 HIS A N 1
ATOM 1008 C CA . HIS A 1 133 ? 0.168 -10.752 -9.318 1.00 98.75 133 HIS A CA 1
ATOM 1009 C C . HIS A 1 133 ? -0.804 -10.719 -8.131 1.00 98.75 133 HIS A C 1
ATOM 1011 O O . HIS A 1 133 ? -0.824 -11.649 -7.325 1.00 98.75 133 HIS A O 1
ATOM 1017 N N . ILE A 1 134 ? -1.665 -9.698 -8.036 1.00 98.81 134 ILE A N 1
ATOM 1018 C CA . ILE A 1 134 ? -2.712 -9.634 -7.000 1.00 98.81 134 ILE A CA 1
ATOM 1019 C C . ILE A 1 134 ? -3.697 -10.797 -7.163 1.00 98.81 134 ILE A C 1
ATOM 1021 O O . ILE A 1 134 ? -4.029 -11.458 -6.177 1.00 98.81 134 ILE A O 1
ATOM 1025 N N . CYS A 1 135 ? -4.120 -11.090 -8.394 1.00 98.81 135 CYS 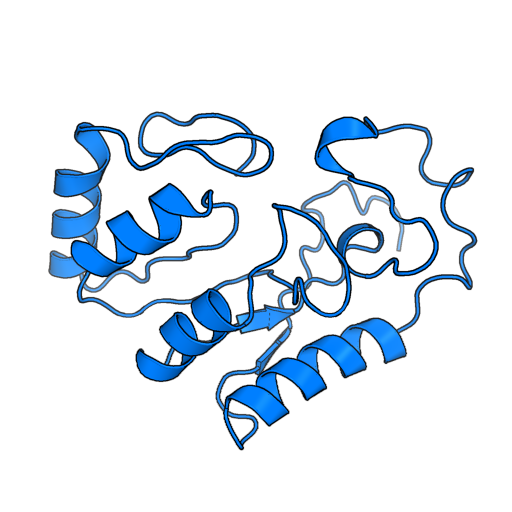A N 1
ATOM 1026 C CA . CYS A 1 135 ? -5.014 -12.209 -8.678 1.00 98.81 135 CYS A CA 1
ATOM 1027 C C . CYS A 1 135 ? -4.396 -13.561 -8.291 1.00 98.81 135 CYS A C 1
ATOM 1029 O O . CYS A 1 135 ? -5.073 -14.412 -7.716 1.00 98.81 135 CYS A O 1
ATOM 1031 N N . GLN A 1 136 ? -3.102 -13.761 -8.554 1.00 98.81 136 GLN A N 1
ATOM 1032 C CA . GLN A 1 136 ? -2.370 -14.966 -8.160 1.00 98.81 136 GLN A CA 1
ATOM 1033 C C . GLN A 1 136 ? -2.272 -15.106 -6.636 1.00 98.81 136 GLN A C 1
ATOM 1035 O O . GLN A 1 136 ? -2.428 -16.210 -6.114 1.00 98.81 136 GLN A O 1
ATOM 1040 N N . LEU A 1 137 ? -2.055 -14.003 -5.911 1.00 98.75 137 LEU A N 1
ATOM 1041 C CA . LEU A 1 137 ? -2.050 -14.000 -4.445 1.00 98.75 137 LEU A CA 1
ATOM 1042 C C . LEU A 1 137 ? -3.430 -14.323 -3.857 1.00 98.75 137 LEU A C 1
ATOM 1044 O O . LEU A 1 137 ? -3.506 -15.038 -2.858 1.00 98.75 137 LEU A O 1
ATOM 1048 N N . ALA A 1 138 ? -4.500 -13.810 -4.467 1.00 98.50 138 ALA A N 1
ATOM 1049 C CA . ALA A 1 138 ? -5.876 -14.037 -4.031 1.00 98.50 138 ALA A CA 1
ATOM 1050 C C . ALA A 1 138 ? -6.451 -15.396 -4.471 1.00 98.50 138 ALA A C 1
ATOM 1052 O O . ALA A 1 138 ? -7.383 -15.908 -3.853 1.00 98.50 138 ALA A O 1
ATOM 1053 N N . GLY A 1 139 ? -5.927 -15.976 -5.555 1.00 98.56 139 GLY A N 1
ATOM 1054 C CA . GLY A 1 139 ? -6.501 -17.148 -6.221 1.00 98.56 139 GLY A CA 1
ATOM 1055 C C . GLY A 1 139 ? -7.770 -16.853 -7.036 1.00 98.56 139 GLY A C 1
ATOM 1056 O O . GLY A 1 139 ? -8.440 -17.786 -7.478 1.00 98.56 139 GLY A O 1
AT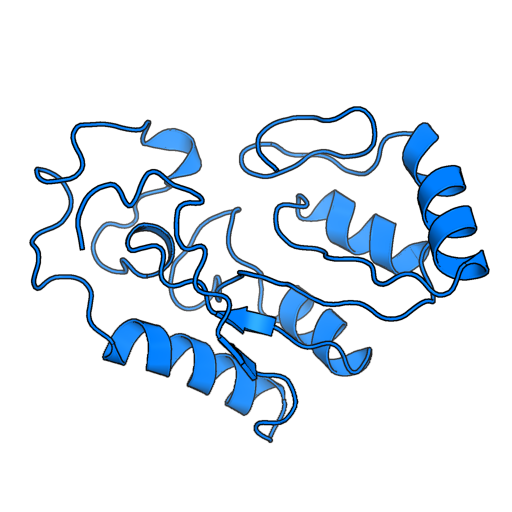OM 1057 N N . ASN A 1 140 ? -8.122 -15.578 -7.223 1.00 98.56 140 ASN A N 1
ATOM 1058 C CA . ASN A 1 140 ? -9.279 -15.092 -7.980 1.00 98.56 140 ASN A CA 1
ATOM 1059 C C . ASN A 1 140 ? -9.058 -13.621 -8.393 1.00 98.56 140 ASN A C 1
ATOM 1061 O O . ASN A 1 140 ? -8.003 -13.059 -8.120 1.00 98.56 140 ASN A O 1
ATOM 1065 N N . ALA A 1 141 ? -10.046 -12.992 -9.036 1.00 98.31 141 ALA A N 1
ATOM 1066 C CA . ALA A 1 141 ? -9.961 -11.597 -9.481 1.00 98.31 141 ALA A CA 1
ATOM 1067 C C . ALA A 1 141 ? -10.691 -10.590 -8.566 1.00 98.31 141 ALA A C 1
ATOM 1069 O O . ALA A 1 141 ? -10.742 -9.406 -8.889 1.00 98.31 141 ALA A O 1
ATOM 1070 N N . ASP A 1 142 ? -11.249 -11.023 -7.433 1.00 98.50 142 ASP A N 1
ATOM 1071 C CA . ASP A 1 142 ? -12.190 -10.223 -6.632 1.00 98.50 142 ASP A CA 1
ATOM 1072 C C . ASP A 1 142 ? -11.511 -9.076 -5.861 1.00 98.50 142 ASP A C 1
ATOM 1074 O O . ASP A 1 142 ? -12.172 -8.143 -5.406 1.00 98.50 142 ASP A O 1
ATOM 1078 N N . HIS A 1 143 ? -10.183 -9.131 -5.725 1.00 98.56 143 HIS A N 1
ATOM 1079 C CA . HIS A 1 143 ? -9.394 -8.193 -4.919 1.00 98.56 143 HIS A CA 1
ATOM 1080 C C . HIS A 1 143 ? -8.536 -7.231 -5.744 1.00 98.56 143 HIS A C 1
ATOM 1082 O O . HIS A 1 143 ? -7.873 -6.365 -5.172 1.00 98.56 143 HIS A O 1
ATOM 1088 N N . ALA A 1 144 ? -8.535 -7.364 -7.071 1.00 98.19 144 ALA A N 1
ATOM 1089 C CA . ALA A 1 144 ? -7.780 -6.495 -7.960 1.00 98.19 144 ALA A CA 1
ATOM 1090 C C . ALA A 1 144 ? -8.700 -5.453 -8.615 1.00 98.19 144 ALA A C 1
ATOM 1092 O O . ALA A 1 144 ? -9.779 -5.771 -9.110 1.00 98.19 144 ALA A O 1
ATOM 1093 N N . ALA A 1 145 ? -8.260 -4.197 -8.644 1.00 97.94 145 ALA A N 1
ATOM 1094 C CA . ALA A 1 145 ? -8.973 -3.090 -9.273 1.00 97.94 145 ALA A CA 1
ATOM 1095 C C . ALA A 1 145 ? -8.008 -2.138 -9.993 1.00 97.94 145 ALA A C 1
ATOM 1097 O O . ALA A 1 145 ? -6.791 -2.313 -9.968 1.00 97.94 145 ALA A O 1
ATOM 1098 N N . ILE A 1 146 ? -8.558 -1.099 -10.621 1.00 97.06 146 ILE A N 1
ATOM 1099 C CA . ILE A 1 146 ? -7.795 0.006 -11.207 1.00 97.06 146 ILE A CA 1
ATOM 1100 C C . ILE A 1 146 ? -7.893 1.215 -10.280 1.00 97.06 146 ILE A C 1
ATOM 1102 O O . ILE A 1 146 ? -8.989 1.662 -9.949 1.00 97.06 146 ILE A O 1
ATOM 1106 N N . GLY A 1 147 ? -6.738 1.756 -9.906 1.00 95.50 147 GLY A N 1
ATOM 1107 C CA . GLY A 1 147 ? -6.583 2.907 -9.027 1.00 95.50 147 GLY A CA 1
ATOM 1108 C C . GLY A 1 147 ? -5.726 3.973 -9.686 1.00 95.50 147 GLY A C 1
ATOM 1109 O O . GLY A 1 147 ? -4.627 4.229 -9.223 1.00 95.50 147 GLY A O 1
ATOM 1110 N N . GLY A 1 148 ? -6.184 4.538 -10.806 1.00 88.31 148 GLY A N 1
ATOM 1111 C CA . GLY A 1 148 ? -5.321 5.196 -11.799 1.00 88.31 148 GLY A CA 1
ATOM 1112 C C . GLY A 1 148 ? -4.419 6.346 -11.327 1.00 88.31 148 GLY A C 1
ATOM 1113 O O . GLY A 1 148 ? -3.545 6.732 -12.093 1.00 88.31 148 GLY A O 1
ATOM 1114 N N . ASP A 1 149 ? -4.608 6.886 -10.117 1.00 89.31 149 ASP A N 1
ATOM 1115 C CA . ASP A 1 149 ? -3.859 8.037 -9.573 1.00 89.31 149 ASP A CA 1
ATOM 1116 C C . ASP A 1 149 ? -3.830 9.237 -10.549 1.00 89.31 149 ASP A C 1
ATOM 1118 O O . ASP A 1 149 ? -2.879 10.020 -10.619 1.00 89.31 149 ASP A O 1
ATOM 1122 N N . THR A 1 150 ? -4.890 9.359 -11.358 1.00 84.31 150 THR A N 1
ATOM 1123 C CA . THR A 1 150 ? -5.037 10.391 -12.389 1.00 84.31 150 THR A CA 1
ATOM 1124 C C . THR A 1 150 ? -5.034 11.765 -11.740 1.00 84.31 150 THR A C 1
ATOM 1126 O O . THR A 1 150 ? -5.697 11.972 -10.725 1.00 84.31 150 THR A O 1
ATOM 1129 N N . ASP A 1 151 ? -4.273 12.694 -12.316 1.00 80.62 151 ASP A N 1
ATOM 1130 C CA . ASP A 1 151 ? -4.026 14.048 -11.801 1.00 80.62 151 ASP A CA 1
ATOM 1131 C C . ASP A 1 151 ? -3.303 14.124 -10.437 1.00 80.62 151 ASP A C 1
ATOM 1133 O O . ASP A 1 151 ? -2.866 15.205 -10.041 1.00 80.62 151 ASP A O 1
ATOM 1137 N N . GLY A 1 152 ? -3.070 12.994 -9.753 1.00 66.56 152 GLY A N 1
ATOM 1138 C CA . GLY A 1 152 ? -2.446 12.923 -8.424 1.00 66.56 152 GLY A CA 1
ATOM 1139 C C . GLY A 1 152 ? -0.950 13.242 -8.411 1.00 66.56 152 GLY A C 1
ATOM 1140 O O . GLY A 1 152 ? -0.414 13.722 -7.413 1.00 66.56 152 GLY A O 1
ATOM 1141 N N . GLN A 1 153 ? -0.274 13.058 -9.548 1.00 59.75 153 GLN A N 1
ATOM 1142 C CA . GLN A 1 153 ? 1.140 13.391 -9.726 1.00 59.75 153 GLN A CA 1
ATOM 1143 C C . GLN A 1 153 ? 1.379 14.247 -10.971 1.00 59.75 153 GLN A C 1
ATOM 1145 O O . GLN A 1 153 ? 2.395 14.092 -11.637 1.00 59.75 153 GLN A O 1
ATOM 1150 N N . GLY A 1 154 ? 0.490 15.188 -11.299 1.00 46.38 154 GLY A N 1
ATOM 1151 C CA . GLY A 1 154 ? 0.744 16.162 -12.371 1.00 46.38 154 GLY A CA 1
ATOM 1152 C C . GLY A 1 154 ? 0.618 15.586 -13.783 1.00 46.38 154 GLY A C 1
ATOM 1153 O O . GLY A 1 154 ? 1.433 15.893 -14.654 1.00 46.38 154 GLY A O 1
ATOM 1154 N N . GLY A 1 155 ? -0.406 14.763 -14.016 1.00 41.81 155 GLY A N 1
ATOM 1155 C CA . GLY A 1 155 ? -0.897 14.468 -15.360 1.00 41.81 155 GLY A CA 1
ATOM 1156 C C . GLY A 1 155 ? -1.519 15.718 -15.982 1.00 41.81 155 GLY A C 1
ATOM 1157 O O . GLY A 1 155 ? -2.727 15.843 -16.041 1.00 41.81 155 GLY A O 1
ATOM 1158 N N . VAL A 1 156 ? -0.698 16.682 -16.398 1.00 41.44 156 VAL A N 1
ATOM 1159 C CA . VAL A 1 156 ? -1.180 17.883 -17.106 1.00 41.44 156 VAL A CA 1
ATOM 1160 C C . VAL A 1 156 ? -1.336 17.659 -18.610 1.00 41.44 156 VAL A C 1
ATOM 1162 O O . VAL A 1 156 ? -1.964 18.474 -19.275 1.00 41.44 156 VAL A O 1
ATOM 1165 N N . GLU A 1 157 ? -0.818 16.555 -19.151 1.00 42.06 157 GLU A N 1
ATOM 1166 C CA . GLU A 1 157 ? -0.978 16.201 -20.563 1.00 42.06 157 GLU A CA 1
ATOM 1167 C C . GLU A 1 157 ? -1.155 14.687 -20.716 1.00 42.06 157 GLU A C 1
ATOM 1169 O O . GLU A 1 157 ? -0.209 13.916 -20.520 1.00 42.06 157 GLU A O 1
ATOM 1174 N N . GLY A 1 158 ? -2.385 14.288 -21.050 1.00 37.22 158 GLY A N 1
ATOM 1175 C CA . GLY A 1 158 ? -2.661 13.036 -21.759 1.00 37.22 158 GLY A CA 1
ATOM 1176 C C . GLY A 1 158 ? -2.273 13.128 -23.230 1.00 37.22 158 GLY A C 1
ATOM 1177 O O . GLY A 1 158 ? -2.207 14.262 -23.759 1.00 37.22 158 GLY A O 1
#

pLDDT: mean 88.29, std 15.74, range [37.22, 98.81]

Nearest PDB structures (foldseek):
  3ly0-assembly1_A  TM=8.164E-01  e=3.250E-11  Cereibacter sphaeroides 2.4.1
  5lx4-assembly1_A-2  TM=8.676E-01  e=1.627E-10  Aspergillus fumigatus
  3fdg-assembly1_A  TM=8.226E-01  e=7.272E-11  Cereibacter sphaeroides 2.4.1
  3fdg-assembly1_B  TM=8.141E-01  e=6.800E-11  Cereibacter sphaeroides 2.4.1
  3itc-assembly1_A  TM=8.130E-01  e=1.594E-09  Streptomyces coelicolor

Solvent-accessible surface area (backbone atoms only — not comparable to full-atom values): 8884 Å² total; per-residue (Å²): 87,75,39,73,56,86,36,31,20,5,28,78,46,87,43,37,59,37,87,62,29,58,64,50,39,50,51,37,40,78,70,69,40,73,48,67,54,48,32,45,10,76,54,17,46,56,54,46,61,74,68,37,87,48,53,44,34,23,59,50,38,40,46,24,88,72,27,68,44,80,73,26,41,46,70,67,57,51,46,56,38,45,77,57,75,13,42,37,9,37,36,62,47,61,77,70,47,44,60,89,67,88,57,50,65,81,75,62,63,93,65,74,70,63,83,84,45,59,82,84,67,52,54,73,62,49,53,47,50,46,43,48,52,46,20,63,74,68,75,45,66,87,40,44,46,80,10,55,55,75,62,74,80,70,62,84,71,132

Secondary structure (DSSP, 8-state):
-BSB-SSBBBBT----B-TTHHHHHHHHHHTT--EE-TTB-HHHHHHHHHH--S-EEESS--BTTTS-STTSBPHHHHHHHHHTT-EEEEP--HHHH--TT---HHHH----HHHH--TTSS-HHHHHHHHHHHHHHHTSSTTEEE---TTTT-----

Foldseek 3Di:
DAAQDPFAGFFLDDDATDPVNLVVLVVCQVVLHEAACQGGFPRNLVVSLVRHPHQYEHQEEFECVQPPERNHDYLVSLLSNVVSVYAYAHEQPPNRQQRPDNDHVSPPPDDDPPVVDPPPRGDVVSSVVRQVVSCVSNVHNSRYHHNHCPPVVDPPDD

Sequence (158 aa):
HYGVSSYAHGTGTSGGLTPAAKSLLEAMAQLGMLLDLTHIADEGFWQALAIFDGPVLASHQNCRALVPGERQFSDEQLRAIIERSGVIGVSMDTWMLYRASNLDWAKAGITERRELFPRAAVTLADVADHIDHICQLAGNADHAAIGGDTDGQGGVEG

Radius of gyration: 15.77 Å; Cα contacts (8 Å, |Δi|>4): 278; chains: 1; bounding box: 36×35×44 Å

Mean predicted aligned error: 5.46 Å